Protein AF-A0A2N2JET8-F1 (afdb_monomer_lite)

pLDDT: mean 75.48, std 15.86, range [40.5, 93.62]

Foldseek 3Di:
DDDDPDPPDDDDDDPPPPPPPVQLDFFHAADDDPVQQVVQVVVDPDCFGKGWDAQRPSENQRIWIDTRNRGITHKHWDDAQVVEDPQWGFDDDPNTTITGRPCRVCVPPPD

Radius of gyration: 23.81 Å; chains: 1; bounding box: 77×34×61 Å

Secondary structure (DSSP, 8-state):
-------------------------TT-B----HHHHHHHHHH--SSS--EEEES-TT-TTSEEEE-TTPPPEEE-B-SSGGGSPTTEEEEEETTEEEEEEHHHHS-----

Sequence (111 aa):
MRYLVVAAIAIGALTASVGACDTTELFHECPLSDSIVAACEAESTTTELTCVVADHPLCEEKICAAWRNSDPFCTQACSVNGDCPEGSTCETYLDLAFCVPAEIVSPTIAQ

Structure (mmCIF, N/CA/C/O backbone):
data_AF-A0A2N2JET8-F1
#
_entry.id   AF-A0A2N2JET8-F1
#
loop_
_atom_site.group_PDB
_atom_site.id
_atom_site.type_symbol
_atom_site.label_atom_id
_atom_site.label_alt_id
_atom_site.label_comp_id
_atom_site.label_asym_id
_atom_site.label_entity_id
_atom_site.label_seq_id
_atom_site.pdbx_PDB_ins_code
_atom_site.Cartn_x
_atom_site.Cartn_y
_atom_site.Cartn_z
_atom_site.occupancy
_atom_site.B_iso_or_equiv
_atom_site.auth_seq_id
_atom_site.auth_comp_id
_atom_site.auth_asym_id
_atom_site.auth_atom_id
_atom_site.pdbx_PDB_model_num
ATOM 1 N N . MET A 1 1 ? 59.672 2.089 -48.961 1.00 41.91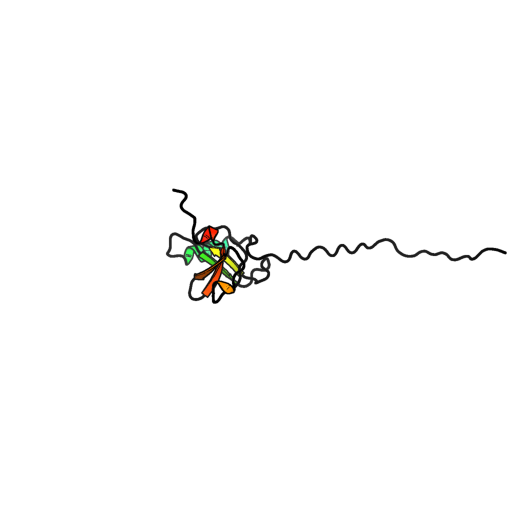 1 MET A N 1
ATOM 2 C CA . MET A 1 1 ? 58.581 3.051 -49.234 1.00 41.91 1 MET A CA 1
ATOM 3 C C . MET A 1 1 ? 57.371 2.226 -49.662 1.00 41.91 1 MET A C 1
ATOM 5 O O . MET A 1 1 ? 57.499 1.517 -50.643 1.00 41.91 1 MET A O 1
ATOM 9 N N . ARG A 1 2 ? 56.325 2.152 -48.814 1.00 43.72 2 ARG A N 1
ATOM 10 C CA . ARG A 1 2 ? 54.965 2.678 -49.107 1.00 43.72 2 ARG A CA 1
ATOM 11 C C . ARG A 1 2 ? 54.166 1.749 -50.061 1.00 43.72 2 ARG A C 1
ATOM 13 O O . ARG A 1 2 ? 54.589 1.596 -51.188 1.00 43.72 2 ARG A O 1
ATOM 20 N N . TYR A 1 3 ? 53.048 1.092 -49.733 1.00 46.12 3 TYR A N 1
ATOM 21 C CA . TYR A 1 3 ? 52.027 1.267 -48.694 1.00 46.12 3 TYR A CA 1
ATOM 22 C C . TYR A 1 3 ? 51.316 -0.070 -48.391 1.00 46.12 3 TYR A C 1
ATOM 24 O O . TYR A 1 3 ? 51.117 -0.894 -49.279 1.00 46.12 3 TYR A O 1
ATOM 32 N N . LEU A 1 4 ? 50.933 -0.247 -47.125 1.00 46.81 4 LEU A N 1
ATOM 33 C CA . LEU A 1 4 ? 50.132 -1.349 -46.590 1.00 46.81 4 LEU A CA 1
ATOM 34 C C . LEU A 1 4 ? 48.700 -1.313 -47.147 1.00 46.81 4 LEU A C 1
ATOM 36 O O . LEU A 1 4 ? 48.012 -0.304 -47.007 1.00 46.81 4 LEU A O 1
ATOM 40 N N . VAL A 1 5 ? 48.242 -2.430 -47.714 1.00 53.38 5 VAL A N 1
ATOM 41 C CA . VAL A 1 5 ? 46.819 -2.697 -47.958 1.00 53.38 5 VAL A CA 1
ATOM 42 C C . VAL A 1 5 ? 46.264 -3.328 -46.684 1.00 53.38 5 VAL A C 1
ATOM 44 O O . VAL A 1 5 ? 46.464 -4.513 -46.443 1.00 53.38 5 VAL A O 1
ATOM 47 N N . VAL A 1 6 ? 45.600 -2.537 -45.843 1.00 51.69 6 VAL A N 1
ATOM 48 C CA . VAL A 1 6 ? 44.776 -3.063 -44.747 1.00 51.69 6 VAL A CA 1
ATOM 49 C C . VAL A 1 6 ? 43.388 -2.467 -44.909 1.00 51.69 6 VAL A C 1
ATOM 51 O O . VAL A 1 6 ? 43.128 -1.324 -44.541 1.00 51.69 6 VAL A O 1
ATOM 54 N N . ALA A 1 7 ? 42.510 -3.249 -45.532 1.00 55.19 7 ALA A N 1
ATOM 55 C CA . ALA A 1 7 ? 41.082 -2.996 -45.561 1.00 55.19 7 ALA A CA 1
ATOM 56 C C . ALA A 1 7 ? 40.532 -3.205 -44.143 1.00 55.19 7 ALA A C 1
ATOM 58 O O . ALA A 1 7 ? 40.240 -4.326 -43.736 1.00 55.19 7 ALA A O 1
ATOM 59 N N . ALA A 1 8 ? 40.435 -2.125 -43.371 1.00 54.78 8 ALA A N 1
ATOM 60 C CA . ALA A 1 8 ? 39.759 -2.122 -42.082 1.00 54.78 8 ALA A CA 1
ATOM 61 C C . ALA A 1 8 ? 38.267 -1.836 -42.303 1.00 54.78 8 ALA A C 1
ATOM 63 O O . ALA A 1 8 ? 37.812 -0.699 -42.217 1.00 54.78 8 ALA A O 1
ATOM 64 N N . ILE A 1 9 ? 37.509 -2.883 -42.625 1.00 58.12 9 ILE A N 1
ATOM 65 C CA . ILE A 1 9 ? 36.060 -2.901 -42.420 1.00 58.12 9 ILE A CA 1
ATOM 66 C C . ILE A 1 9 ? 35.861 -3.444 -41.008 1.00 58.12 9 ILE A C 1
ATOM 68 O O . ILE A 1 9 ? 36.045 -4.639 -40.794 1.00 58.12 9 ILE A O 1
ATOM 72 N N . ALA A 1 10 ? 35.512 -2.595 -40.041 1.00 52.66 10 ALA A N 1
ATOM 73 C CA . ALA A 1 10 ? 35.025 -3.088 -38.758 1.00 52.66 10 ALA A CA 1
ATOM 74 C C . ALA A 1 10 ? 34.060 -2.109 -38.075 1.00 52.66 10 ALA A C 1
ATOM 76 O O . ALA A 1 10 ? 34.465 -1.190 -37.375 1.00 52.66 10 ALA A O 1
ATOM 77 N N . ILE A 1 11 ? 32.779 -2.419 -38.292 1.00 62.62 11 ILE A N 1
ATOM 78 C CA . ILE A 1 11 ? 31.709 -2.495 -37.290 1.00 62.62 11 ILE A CA 1
ATOM 79 C C . ILE A 1 11 ? 31.221 -1.151 -36.743 1.00 62.62 11 ILE A C 1
ATOM 81 O O . ILE A 1 11 ? 31.815 -0.516 -35.877 1.00 62.62 11 ILE A O 1
ATOM 85 N N . GLY A 1 12 ? 30.066 -0.763 -37.285 1.00 50.03 12 GLY A N 1
ATOM 86 C CA . GLY A 1 12 ? 29.271 0.359 -36.832 1.00 50.03 12 GLY A CA 1
ATOM 87 C C . GLY A 1 12 ? 28.800 0.222 -35.388 1.00 50.03 12 GLY A C 1
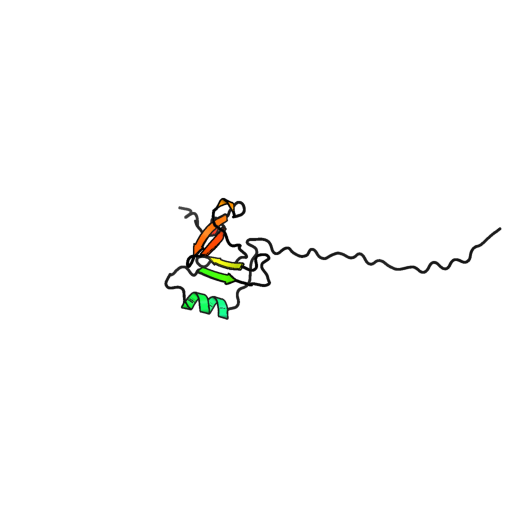ATOM 88 O O . GLY A 1 12 ? 28.758 -0.856 -34.797 1.00 50.03 12 GLY A O 1
ATOM 89 N N . ALA A 1 13 ? 28.448 1.386 -34.857 1.00 58.22 13 ALA A N 1
ATOM 90 C CA . ALA A 1 13 ? 27.897 1.608 -33.540 1.00 58.22 13 ALA A CA 1
ATOM 91 C C . ALA A 1 13 ? 26.772 0.621 -33.192 1.00 58.22 13 ALA A C 1
ATOM 93 O O . ALA A 1 13 ? 25.719 0.615 -33.824 1.00 58.22 13 ALA A O 1
ATOM 94 N N . LEU A 1 14 ? 26.967 -0.130 -32.112 1.00 51.31 14 LEU A N 1
ATOM 95 C CA . LEU A 1 14 ? 25.874 -0.459 -31.209 1.00 51.31 14 LEU A CA 1
ATOM 96 C C . LEU A 1 14 ? 26.172 0.230 -29.883 1.00 51.31 14 LEU A C 1
ATOM 98 O O . LEU A 1 14 ? 26.800 -0.327 -28.986 1.00 51.31 14 LEU A O 1
ATOM 102 N N . THR A 1 15 ? 25.725 1.479 -29.778 1.00 59.06 15 THR A N 1
ATOM 103 C CA . THR A 1 15 ? 25.343 2.055 -28.493 1.00 59.06 15 THR A CA 1
ATOM 104 C C . THR A 1 15 ? 24.226 1.178 -27.947 1.00 59.06 15 THR A C 1
ATOM 106 O O . THR A 1 15 ? 23.058 1.369 -28.279 1.00 59.06 15 THR A O 1
ATOM 109 N N . ALA A 1 16 ? 24.587 0.171 -27.157 1.00 55.00 16 ALA A N 1
ATOM 110 C CA . ALA A 1 16 ? 23.653 -0.462 -26.250 1.00 55.00 16 ALA A CA 1
ATOM 111 C C . ALA A 1 16 ? 23.288 0.596 -25.203 1.00 55.00 16 ALA A C 1
ATOM 113 O O . ALA A 1 16 ? 23.886 0.677 -24.134 1.00 55.00 16 ALA A O 1
ATOM 114 N N . SER A 1 17 ? 22.331 1.460 -25.544 1.00 53.84 17 SER A N 1
ATOM 115 C CA . SER A 1 17 ? 21.422 2.012 -24.557 1.00 53.84 17 SER A CA 1
ATOM 116 C C . SER A 1 17 ? 20.750 0.800 -23.933 1.00 53.84 17 SER A C 1
ATOM 118 O O . SER A 1 17 ? 19.760 0.288 -24.455 1.00 53.84 17 SER A O 1
ATOM 120 N N . VAL A 1 18 ? 21.365 0.276 -22.872 1.00 55.19 18 VAL A N 1
ATOM 121 C CA . VAL A 1 18 ? 20.624 -0.432 -21.843 1.00 55.19 18 VAL A CA 1
ATOM 122 C C . VAL A 1 18 ? 19.505 0.531 -21.488 1.00 55.19 18 VAL A C 1
ATOM 124 O O . VAL A 1 18 ? 19.743 1.587 -20.903 1.00 55.19 18 VAL A O 1
ATOM 127 N N . GLY A 1 19 ? 18.311 0.254 -22.019 1.00 44.00 19 GLY A N 1
ATOM 128 C CA . GLY A 1 19 ? 17.108 0.875 -21.508 1.00 44.00 19 GLY A CA 1
ATOM 129 C C . GLY A 1 19 ? 17.206 0.712 -20.006 1.00 44.00 19 GLY A C 1
ATOM 130 O O . GLY A 1 19 ? 17.530 -0.383 -19.538 1.00 44.00 19 GLY A O 1
ATOM 131 N N . ALA A 1 20 ? 17.065 1.820 -19.285 1.00 45.25 20 ALA A N 1
ATOM 132 C CA . ALA A 1 20 ? 16.789 1.751 -17.871 1.00 45.25 20 ALA A CA 1
ATOM 133 C C . ALA A 1 20 ? 15.728 0.657 -17.719 1.00 45.25 20 ALA A C 1
ATOM 135 O O . ALA A 1 20 ? 14.649 0.759 -18.304 1.00 45.25 20 ALA A O 1
ATOM 136 N N . CYS A 1 21 ? 16.077 -0.451 -17.063 1.00 51.66 21 CYS A N 1
ATOM 137 C CA . CYS A 1 21 ? 15.038 -1.205 -16.399 1.00 51.66 21 CYS A CA 1
ATOM 138 C C . CYS A 1 21 ? 14.467 -0.176 -15.437 1.00 51.66 21 CYS A C 1
ATOM 140 O O . CYS A 1 21 ? 15.148 0.167 -14.473 1.00 51.66 21 CYS A O 1
ATOM 142 N N . ASP A 1 22 ? 13.327 0.407 -15.803 1.00 50.72 22 ASP A N 1
ATOM 143 C CA . ASP A 1 22 ? 12.445 1.112 -14.891 1.00 50.72 22 ASP A CA 1
ATOM 144 C C . ASP A 1 22 ? 12.232 0.126 -13.743 1.00 50.72 22 ASP A C 1
ATOM 146 O O . ASP A 1 22 ? 11.511 -0.864 -13.862 1.00 50.72 22 ASP A O 1
ATOM 150 N N . THR A 1 23 ? 13.032 0.286 -12.696 1.00 51.03 23 THR A N 1
ATOM 151 C CA . THR A 1 23 ? 12.818 -0.346 -11.407 1.00 51.03 23 THR A CA 1
ATOM 152 C C . THR A 1 23 ? 11.498 0.229 -10.965 1.00 51.03 23 THR A C 1
ATOM 154 O O . THR A 1 23 ? 11.471 1.403 -10.605 1.00 51.03 23 THR A O 1
ATOM 157 N N . THR A 1 24 ? 10.394 -0.498 -11.150 1.00 57.00 24 THR A N 1
ATOM 158 C CA . THR A 1 24 ? 9.091 0.066 -10.829 1.00 57.00 24 THR A CA 1
ATOM 159 C C . THR A 1 24 ? 9.073 0.403 -9.348 1.00 57.00 24 THR A C 1
ATOM 161 O O . THR A 1 24 ? 9.041 -0.486 -8.496 1.00 57.00 24 THR A O 1
ATOM 164 N N . GLU A 1 25 ? 9.177 1.697 -9.068 1.00 69.06 25 GLU A N 1
ATOM 165 C CA . GLU A 1 25 ? 9.466 2.206 -7.740 1.00 69.06 25 GLU A CA 1
ATOM 166 C C . GLU A 1 25 ? 8.264 1.976 -6.816 1.00 69.06 25 GLU A C 1
ATOM 168 O O . GLU A 1 25 ? 7.109 1.881 -7.250 1.00 69.06 25 GLU A O 1
ATOM 173 N N . LEU A 1 26 ? 8.524 1.878 -5.511 1.00 77.31 26 LEU A N 1
ATOM 174 C CA . LEU A 1 26 ? 7.449 1.906 -4.524 1.00 77.31 26 LEU A CA 1
ATOM 175 C C . LEU A 1 26 ? 6.588 3.158 -4.734 1.00 77.31 26 LEU A C 1
ATOM 177 O O . LEU A 1 26 ? 7.088 4.233 -5.057 1.00 77.31 26 LEU A O 1
ATOM 181 N N . PHE A 1 27 ? 5.284 2.994 -4.540 1.00 79.94 27 PHE A N 1
ATOM 182 C CA . PHE A 1 27 ? 4.237 3.991 -4.768 1.00 79.94 27 PHE A CA 1
ATOM 183 C C . PHE A 1 27 ? 4.031 4.415 -6.223 1.00 79.94 27 PHE A C 1
ATOM 185 O O . PHE A 1 27 ? 3.246 5.326 -6.481 1.00 79.94 27 PHE A O 1
ATOM 192 N N . HIS A 1 28 ? 4.671 3.744 -7.183 1.00 85.06 28 HIS A N 1
ATOM 193 C CA . HIS A 1 28 ? 4.319 3.917 -8.585 1.00 85.06 28 HIS A CA 1
ATOM 194 C C . HIS A 1 28 ? 2.905 3.396 -8.861 1.00 85.06 28 HIS A C 1
ATOM 196 O O . HIS A 1 28 ? 2.452 2.448 -8.218 1.00 85.06 28 HIS A O 1
ATOM 202 N N . GLU A 1 29 ? 2.209 4.000 -9.822 1.00 86.12 29 GLU A N 1
ATOM 203 C CA . GLU A 1 29 ? 0.871 3.558 -10.210 1.00 86.12 29 GLU A CA 1
ATOM 204 C C . GLU A 1 29 ? 0.892 2.110 -10.720 1.00 86.12 29 GLU A C 1
ATOM 206 O O . GLU A 1 29 ? 1.776 1.696 -11.475 1.00 86.12 29 GLU A O 1
ATOM 211 N N . CYS A 1 30 ? -0.097 1.319 -10.312 1.00 86.19 30 CYS A N 1
ATOM 212 C CA . CYS A 1 30 ? -0.270 -0.037 -10.814 1.00 86.19 30 CYS A CA 1
ATOM 213 C C . CYS A 1 30 ? -1.715 -0.242 -11.280 1.00 86.19 30 CYS A C 1
ATOM 215 O O . CYS A 1 30 ? -2.624 -0.354 -10.466 1.00 86.19 30 CYS A O 1
ATOM 217 N N . PRO A 1 31 ? -1.980 -0.303 -12.595 1.00 86.69 31 PRO A N 1
ATOM 218 C CA . PRO A 1 31 ? -3.340 -0.479 -13.082 1.00 86.69 31 PRO A CA 1
ATOM 219 C C . PRO A 1 31 ? -3.893 -1.852 -12.680 1.00 86.69 31 PRO A C 1
ATOM 221 O O . PRO A 1 31 ? -3.436 -2.887 -13.165 1.00 86.69 31 PRO A O 1
ATOM 224 N N . LEU A 1 32 ? -4.918 -1.854 -11.827 1.00 83.00 32 LEU A N 1
ATOM 225 C CA . LEU A 1 32 ? -5.699 -3.046 -11.511 1.00 83.00 32 LEU A CA 1
ATOM 226 C C . LEU A 1 32 ? -6.770 -3.274 -12.579 1.00 83.00 32 LEU A C 1
ATOM 228 O O . LEU A 1 32 ? -7.449 -2.345 -13.007 1.00 83.00 32 LEU A O 1
ATOM 232 N N . SER A 1 33 ? -6.949 -4.526 -13.004 1.00 82.94 33 SER A N 1
ATOM 233 C CA . SER A 1 33 ? -8.039 -4.876 -13.925 1.00 82.94 33 SER A CA 1
ATOM 234 C C . SER A 1 33 ? -9.409 -4.721 -13.256 1.00 82.94 33 SER A C 1
ATOM 236 O O . SER A 1 33 ? -9.540 -5.030 -12.070 1.00 82.94 33 SER A O 1
ATOM 238 N N . ASP A 1 34 ? -10.445 -4.375 -14.025 1.00 80.81 34 ASP A N 1
ATOM 239 C CA . ASP A 1 34 ? -11.824 -4.230 -13.523 1.00 80.81 34 ASP A CA 1
ATOM 240 C C . ASP A 1 34 ? -12.314 -5.465 -12.750 1.00 80.81 34 ASP A C 1
ATOM 242 O O . ASP A 1 34 ? -13.013 -5.352 -11.750 1.00 80.81 34 ASP A O 1
ATOM 246 N N . SER A 1 35 ? -11.904 -6.663 -13.177 1.00 81.56 35 SER A N 1
ATOM 247 C CA . SER A 1 35 ? -12.232 -7.928 -12.506 1.00 81.56 35 SER A CA 1
ATOM 248 C C . SER A 1 35 ? -11.705 -8.004 -11.070 1.00 81.56 35 SER A C 1
ATOM 250 O O . SER A 1 35 ? -12.357 -8.583 -10.206 1.00 81.56 35 SER A O 1
ATOM 252 N N . ILE A 1 36 ? -10.521 -7.441 -10.822 1.00 80.88 36 ILE A N 1
ATOM 253 C CA . ILE A 1 36 ? -9.909 -7.391 -9.490 1.00 80.88 36 ILE A CA 1
ATOM 254 C C . ILE A 1 36 ? -10.612 -6.338 -8.642 1.00 80.88 36 ILE A C 1
ATOM 256 O O . ILE A 1 36 ? -10.949 -6.616 -7.495 1.00 80.88 36 ILE A O 1
ATOM 260 N N . VAL A 1 37 ? -10.867 -5.158 -9.213 1.00 80.12 37 VAL A N 1
ATOM 261 C CA . VAL A 1 37 ? -11.578 -4.076 -8.520 1.00 80.12 37 VAL A CA 1
ATOM 262 C C . VAL A 1 37 ? -12.957 -4.562 -8.071 1.00 80.12 37 VAL A C 1
ATOM 264 O O . VAL A 1 37 ? -13.271 -4.491 -6.887 1.00 80.12 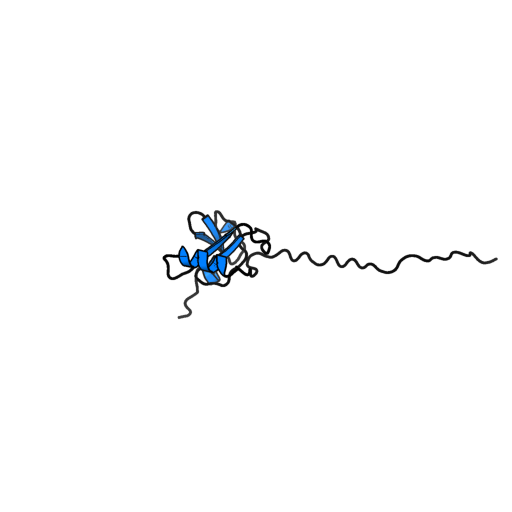37 VAL A O 1
ATOM 267 N N . ALA A 1 38 ? -13.716 -5.189 -8.972 1.00 80.69 38 ALA A N 1
ATOM 268 C CA . ALA A 1 38 ? -15.024 -5.759 -8.661 1.00 80.69 38 ALA A CA 1
ATOM 269 C C . ALA A 1 38 ? -14.961 -6.847 -7.572 1.00 80.69 38 ALA A C 1
ATOM 271 O O . ALA A 1 38 ? -15.880 -6.966 -6.761 1.00 80.69 38 ALA A O 1
ATOM 272 N N . ALA A 1 39 ? -13.886 -7.643 -7.530 1.00 80.81 39 ALA A N 1
ATOM 273 C CA . ALA A 1 39 ? -13.684 -8.633 -6.475 1.00 80.81 39 ALA A CA 1
ATOM 274 C C . ALA A 1 39 ? -13.421 -7.971 -5.113 1.00 80.81 39 ALA A C 1
ATOM 276 O O . ALA A 1 39 ? -14.001 -8.391 -4.115 1.00 80.81 39 ALA A O 1
ATOM 277 N N . CYS A 1 40 ? -12.618 -6.905 -5.064 1.00 78.19 40 CYS A N 1
ATOM 278 C CA . CYS A 1 40 ? -12.431 -6.146 -3.828 1.00 78.19 40 CYS A CA 1
ATOM 279 C C . CYS A 1 40 ? -13.714 -5.458 -3.361 1.00 78.19 40 CYS A C 1
ATOM 281 O O . CYS A 1 40 ? -13.966 -5.383 -2.159 1.00 78.19 40 CYS A O 1
ATOM 283 N N . GLU A 1 41 ? -14.504 -4.922 -4.297 1.00 77.81 41 GLU A N 1
ATOM 284 C CA . GLU A 1 41 ? -15.769 -4.248 -3.996 1.00 77.81 41 GLU A CA 1
ATOM 285 C C . GLU A 1 41 ? -16.795 -5.228 -3.429 1.00 77.81 41 GLU A C 1
ATOM 287 O O . GLU A 1 41 ? -17.551 -4.876 -2.528 1.00 77.81 41 GLU A O 1
ATOM 292 N N . ALA A 1 42 ? -16.794 -6.473 -3.911 1.00 76.75 42 ALA A N 1
ATOM 293 C CA . ALA A 1 42 ? -17.652 -7.527 -3.383 1.00 76.75 42 ALA A CA 1
ATOM 294 C C . ALA A 1 42 ? -17.277 -7.944 -1.947 1.00 76.75 42 ALA A C 1
ATOM 296 O O . ALA A 1 42 ? -18.158 -8.309 -1.169 1.00 76.75 42 ALA A O 1
ATOM 297 N N . GLU A 1 43 ? -15.989 -7.887 -1.600 1.00 69.12 43 GLU A N 1
ATOM 298 C CA . GLU A 1 43 ? -15.461 -8.297 -0.289 1.00 69.12 43 GLU A CA 1
ATOM 299 C C . GLU A 1 43 ? -15.440 -7.140 0.731 1.00 69.12 43 GLU A C 1
ATOM 301 O O . GLU A 1 43 ? -15.421 -7.364 1.946 1.00 69.12 43 GLU A O 1
ATOM 306 N N . SER A 1 44 ? -15.470 -5.887 0.268 1.00 66.12 44 SER A N 1
ATOM 307 C CA . SER A 1 44 ? -15.430 -4.711 1.139 1.00 66.12 44 SER A CA 1
ATOM 308 C C . SER A 1 44 ? -16.807 -4.402 1.720 1.00 66.12 44 SER A C 1
ATOM 310 O O . SER A 1 44 ? -17.724 -3.948 1.044 1.00 66.12 44 SER A O 1
ATOM 312 N N . THR A 1 45 ? -16.947 -4.610 3.028 1.00 64.12 45 THR A N 1
ATOM 313 C CA . THR A 1 45 ? -18.153 -4.233 3.793 1.00 64.12 45 THR A CA 1
ATOM 314 C C . THR A 1 45 ? -18.140 -2.769 4.248 1.00 64.12 45 THR A C 1
ATOM 316 O O . THR A 1 45 ? -19.103 -2.290 4.851 1.00 64.12 45 THR A O 1
ATOM 319 N N . THR A 1 46 ? -17.052 -2.053 3.965 1.00 62.69 46 THR A N 1
ATOM 320 C CA . THR A 1 46 ? -16.809 -0.659 4.334 1.00 62.69 46 THR A CA 1
ATOM 321 C C . THR A 1 46 ? -16.991 0.273 3.141 1.00 62.69 46 THR A C 1
ATOM 323 O O . THR A 1 46 ? -16.751 -0.102 2.000 1.00 62.69 46 THR A O 1
ATOM 326 N N . THR A 1 47 ? -17.367 1.527 3.404 1.00 62.12 47 THR A N 1
ATOM 327 C CA . THR A 1 47 ? -17.458 2.591 2.382 1.00 62.12 47 THR A CA 1
ATOM 328 C C . THR A 1 47 ? -16.090 2.973 1.794 1.00 62.12 47 THR A C 1
ATOM 330 O O . THR A 1 47 ? -16.006 3.669 0.785 1.00 62.12 47 THR A O 1
ATOM 333 N N . GLU A 1 48 ? -15.011 2.548 2.449 1.00 68.56 48 GLU A N 1
ATOM 334 C CA . GLU A 1 48 ? -13.636 2.720 2.001 1.00 68.56 48 GLU A CA 1
ATOM 335 C C . GLU A 1 48 ? -13.138 1.392 1.424 1.00 68.56 48 GLU A C 1
ATOM 337 O O . GLU A 1 48 ? -12.980 0.419 2.167 1.00 68.56 48 GLU A O 1
ATOM 342 N N . LEU A 1 49 ? -12.935 1.348 0.105 1.00 73.94 49 LEU A N 1
ATOM 343 C CA . LEU A 1 49 ? -12.428 0.179 -0.608 1.00 73.94 49 LEU A CA 1
ATOM 344 C C . LEU A 1 49 ? -10.913 0.075 -0.411 1.00 73.94 49 LEU A C 1
ATOM 346 O O . LEU A 1 49 ? -10.182 0.988 -0.801 1.00 73.94 49 LEU A O 1
ATOM 350 N N . THR A 1 50 ? -10.447 -1.040 0.153 1.00 83.94 50 THR A N 1
ATOM 351 C CA . THR A 1 50 ? -9.021 -1.391 0.163 1.00 83.94 50 THR A CA 1
ATOM 352 C C . THR A 1 50 ? -8.821 -2.674 -0.635 1.00 83.94 50 THR A C 1
ATOM 354 O O . THR A 1 50 ? -9.326 -3.729 -0.266 1.00 83.94 50 THR A O 1
ATOM 357 N N . CYS A 1 51 ? -8.092 -2.575 -1.742 1.00 87.12 51 CYS A N 1
ATOM 358 C CA . CYS A 1 51 ? -7.662 -3.698 -2.564 1.00 87.12 51 CYS A CA 1
ATOM 359 C C . CYS A 1 51 ? -6.202 -4.003 -2.293 1.00 87.12 51 CYS A C 1
ATOM 361 O O . CYS A 1 51 ? -5.382 -3.091 -2.322 1.00 87.12 51 CYS A O 1
ATOM 363 N N . VAL A 1 52 ? -5.852 -5.281 -2.169 1.00 87.56 52 VAL A N 1
ATOM 364 C CA . VAL A 1 52 ? -4.452 -5.709 -2.201 1.00 87.56 52 VAL A CA 1
ATOM 365 C C . VAL A 1 52 ? -4.311 -6.913 -3.120 1.00 87.56 52 VAL A C 1
ATOM 367 O O . VAL A 1 52 ? -5.004 -7.917 -2.967 1.00 87.56 52 VAL A O 1
ATOM 370 N N . VAL A 1 53 ? -3.397 -6.808 -4.080 1.00 87.38 53 VAL A N 1
ATOM 371 C CA . VAL A 1 53 ? -3.103 -7.834 -5.079 1.00 87.38 53 VAL A CA 1
ATOM 372 C C . VAL A 1 53 ? -1.646 -8.226 -4.963 1.00 87.38 53 VAL A C 1
ATOM 374 O O . VAL A 1 53 ? -0.750 -7.435 -5.258 1.00 87.38 53 VAL A O 1
ATOM 377 N N . ALA A 1 54 ? -1.425 -9.468 -4.548 1.00 82.56 54 ALA A N 1
ATOM 378 C CA . ALA A 1 54 ? -0.115 -10.092 -4.603 1.00 82.56 54 ALA A CA 1
ATOM 379 C C . ALA A 1 54 ? 0.177 -10.619 -6.021 1.00 82.56 54 ALA A C 1
ATOM 381 O O . ALA A 1 54 ? -0.723 -11.085 -6.717 1.00 82.56 54 ALA A O 1
ATOM 382 N N . ASP A 1 55 ? 1.449 -10.593 -6.410 1.00 82.38 55 ASP A N 1
ATOM 383 C CA . ASP A 1 55 ? 1.982 -11.010 -7.714 1.00 82.38 55 ASP A CA 1
ATOM 384 C C . ASP A 1 55 ? 1.614 -10.098 -8.911 1.00 82.38 55 ASP A C 1
ATOM 386 O O . ASP A 1 55 ? 1.297 -10.565 -10.003 1.00 82.38 55 ASP A O 1
ATOM 390 N N . HIS A 1 56 ? 1.670 -8.772 -8.734 1.00 82.44 56 HIS A N 1
ATOM 391 C CA . HIS A 1 56 ? 1.456 -7.821 -9.829 1.00 82.44 56 HIS A CA 1
ATOM 392 C C . HIS A 1 56 ? 2.740 -7.599 -10.657 1.00 82.44 56 HIS A C 1
ATOM 394 O O . HIS A 1 56 ? 3.736 -7.128 -10.107 1.00 82.44 56 HIS A O 1
ATOM 400 N N . PRO A 1 57 ? 2.748 -7.861 -11.982 1.00 82.00 57 PRO A N 1
ATOM 401 C CA . PRO A 1 57 ? 3.966 -7.830 -12.803 1.00 82.00 57 PRO A CA 1
ATOM 402 C C . PRO A 1 57 ? 4.541 -6.426 -13.005 1.00 82.00 57 PRO A C 1
ATOM 404 O O . PRO A 1 57 ? 5.676 -6.296 -13.452 1.00 82.00 57 PRO A O 1
ATOM 407 N N . LEU A 1 58 ? 3.752 -5.388 -12.709 1.00 82.50 58 LEU A N 1
ATOM 408 C CA . LEU A 1 58 ? 4.210 -4.006 -12.774 1.00 82.50 58 LEU A CA 1
ATOM 409 C C . LEU A 1 58 ? 4.858 -3.533 -11.475 1.00 82.50 58 LEU A C 1
ATOM 411 O O . LEU A 1 58 ? 5.436 -2.469 -11.510 1.00 82.50 58 LEU A O 1
ATOM 415 N N . CYS A 1 59 ? 4.809 -4.279 -10.369 1.00 83.19 59 CYS A N 1
ATOM 416 C CA . CYS A 1 59 ? 5.427 -3.859 -9.107 1.00 83.19 59 CYS A CA 1
ATOM 417 C C . CYS A 1 59 ? 6.692 -4.670 -8.821 1.00 83.19 59 CYS A C 1
ATOM 419 O O . CYS A 1 59 ? 6.675 -5.891 -8.972 1.00 83.19 59 CYS A O 1
ATOM 421 N N . GLU A 1 60 ? 7.763 -4.019 -8.357 1.00 80.25 60 GLU A N 1
ATOM 422 C CA . GLU A 1 60 ? 9.025 -4.694 -8.004 1.00 80.25 60 GLU A CA 1
ATOM 423 C C . GLU A 1 60 ? 8.817 -5.724 -6.886 1.00 80.25 60 GLU A C 1
ATOM 425 O O . GLU A 1 60 ? 9.096 -6.911 -7.054 1.00 80.25 60 GLU A O 1
ATOM 430 N N . GLU A 1 61 ? 8.174 -5.290 -5.803 1.00 79.06 61 GLU A N 1
ATOM 431 C CA . GLU A 1 61 ? 7.763 -6.137 -4.674 1.00 79.06 61 GLU A CA 1
ATOM 432 C C . GLU A 1 61 ? 6.516 -6.973 -4.989 1.00 79.06 61 GLU A C 1
ATOM 434 O O . GLU A 1 61 ? 5.999 -7.712 -4.151 1.00 79.06 61 GLU A O 1
ATOM 439 N N . LYS A 1 62 ? 6.025 -6.867 -6.229 1.00 83.31 62 LYS A N 1
ATOM 440 C CA . LYS A 1 62 ? 4.864 -7.572 -6.763 1.00 83.31 62 LYS A CA 1
ATOM 441 C C . LYS A 1 62 ? 3.574 -7.370 -5.972 1.00 83.31 62 LYS A C 1
ATOM 443 O O . LYS A 1 62 ? 2.648 -8.162 -6.124 1.00 83.31 62 LYS A O 1
ATOM 448 N N . ILE A 1 63 ? 3.473 -6.338 -5.145 1.00 88.69 63 ILE A N 1
ATOM 449 C CA . ILE A 1 63 ? 2.245 -6.025 -4.418 1.00 88.69 63 ILE A CA 1
ATOM 450 C C . ILE A 1 63 ? 1.695 -4.719 -4.975 1.00 88.69 63 ILE A C 1
ATOM 452 O O . ILE A 1 63 ? 2.370 -3.695 -4.955 1.00 88.69 63 ILE A O 1
ATOM 456 N N . CYS A 1 64 ? 0.468 -4.770 -5.477 1.00 90.19 64 CYS A N 1
ATOM 457 C CA . CYS A 1 64 ? -0.292 -3.606 -5.910 1.00 90.19 64 CYS A CA 1
ATOM 458 C C . CYS A 1 64 ? -1.469 -3.421 -4.955 1.00 90.19 64 CYS A C 1
ATOM 460 O O . CYS A 1 64 ? -2.244 -4.358 -4.753 1.00 90.19 64 CYS A O 1
ATOM 462 N N . ALA A 1 65 ? -1.601 -2.244 -4.353 1.00 89.56 65 ALA A N 1
ATOM 463 C CA . ALA A 1 65 ? -2.657 -1.959 -3.396 1.00 89.56 65 ALA A CA 1
ATOM 464 C C . ALA A 1 65 ? -3.383 -0.658 -3.738 1.00 89.56 65 ALA A C 1
ATOM 466 O O . ALA A 1 65 ? -2.754 0.332 -4.083 1.00 89.56 65 ALA A O 1
ATOM 467 N N . ALA A 1 66 ? -4.705 -0.649 -3.606 1.00 89.44 66 ALA A N 1
ATOM 468 C CA . ALA A 1 66 ? -5.511 0.569 -3.582 1.00 89.44 66 ALA A CA 1
ATOM 469 C C . ALA A 1 66 ? -6.045 0.728 -2.162 1.00 89.44 66 ALA A C 1
ATOM 471 O O . ALA A 1 66 ? -6.612 -0.222 -1.627 1.00 89.44 66 ALA A O 1
ATOM 472 N N . TRP A 1 67 ? -5.859 1.884 -1.533 1.00 88.00 67 TRP A N 1
ATOM 473 C CA . TRP A 1 67 ? -6.191 2.074 -0.122 1.00 88.00 67 TRP A CA 1
ATOM 474 C C . TRP A 1 67 ? -7.257 3.152 0.035 1.00 88.00 67 TRP A C 1
ATOM 476 O O . TRP A 1 67 ? -7.060 4.282 -0.395 1.00 88.00 67 TRP A O 1
ATOM 486 N N . ARG A 1 68 ? -8.389 2.825 0.668 1.00 84.81 68 ARG A N 1
ATOM 487 C CA . ARG A 1 68 ? -9.504 3.762 0.921 1.00 84.81 68 ARG A CA 1
ATOM 488 C C . ARG A 1 68 ? -9.934 4.583 -0.306 1.00 84.81 68 ARG A C 1
ATOM 490 O O . ARG A 1 68 ? -10.067 5.803 -0.231 1.00 84.81 68 ARG A O 1
ATOM 497 N N . ASN A 1 69 ? -10.200 3.913 -1.426 1.00 80.31 69 ASN A N 1
ATOM 498 C CA . ASN A 1 69 ? -10.549 4.549 -2.707 1.00 80.31 69 ASN A CA 1
ATOM 499 C C . ASN A 1 69 ? -9.430 5.416 -3.324 1.00 80.31 69 ASN A C 1
ATOM 501 O O . ASN A 1 69 ? -9.721 6.248 -4.185 1.00 80.31 69 ASN A O 1
ATOM 505 N N . SER A 1 70 ? -8.172 5.258 -2.899 1.00 85.50 70 SER A N 1
ATOM 506 C CA . SER A 1 70 ? -7.039 5.819 -3.634 1.00 85.50 70 SER A CA 1
ATOM 507 C C . SER A 1 70 ? -6.872 5.126 -4.982 1.00 85.50 70 SER A C 1
ATOM 509 O O . SER A 1 70 ? -7.322 3.992 -5.177 1.00 85.50 70 SER A O 1
ATOM 511 N N . ASP A 1 71 ? -6.126 5.767 -5.876 1.00 87.62 71 ASP A N 1
ATOM 512 C CA . ASP A 1 71 ? -5.573 5.073 -7.032 1.00 87.62 71 ASP A CA 1
ATOM 513 C C . ASP A 1 71 ? -4.679 3.907 -6.565 1.00 87.62 71 ASP A C 1
ATOM 515 O O . ASP A 1 71 ? -4.079 3.995 -5.483 1.00 87.62 71 ASP A O 1
ATOM 519 N N . PRO A 1 72 ? -4.599 2.796 -7.318 1.00 88.75 72 PRO A N 1
ATOM 520 C CA . PRO A 1 72 ? -3.761 1.680 -6.930 1.00 88.75 72 PRO A CA 1
ATOM 521 C C . PRO A 1 72 ? -2.281 1.989 -7.171 1.00 88.75 72 PRO A C 1
ATOM 523 O O . PRO A 1 72 ? -1.888 2.493 -8.227 1.00 88.75 72 PRO A O 1
ATOM 526 N N . PHE A 1 73 ? -1.457 1.641 -6.192 1.00 90.25 73 PHE A N 1
ATOM 527 C CA . PHE A 1 73 ? -0.027 1.901 -6.172 1.00 90.25 73 PHE A CA 1
ATOM 528 C C . PHE A 1 73 ? 0.767 0.659 -5.750 1.00 90.25 73 PHE A C 1
ATOM 530 O O . PHE A 1 73 ? 0.292 -0.201 -5.000 1.00 90.25 73 PHE A O 1
ATOM 537 N N . CYS A 1 74 ? 2.000 0.553 -6.235 1.00 90.38 74 CYS A N 1
ATOM 538 C CA . CYS A 1 74 ? 2.918 -0.495 -5.829 1.00 90.38 74 CYS A CA 1
ATOM 539 C C . CYS A 1 74 ? 3.334 -0.290 -4.374 1.00 90.38 74 CYS A C 1
ATOM 541 O O . CYS A 1 74 ? 3.720 0.801 -3.963 1.00 90.38 74 CYS A O 1
ATOM 543 N N . THR A 1 75 ? 3.272 -1.345 -3.580 1.00 91.25 75 THR A N 1
ATOM 544 C CA . THR A 1 75 ? 3.649 -1.320 -2.168 1.00 91.25 75 THR A CA 1
ATOM 545 C C . THR A 1 75 ? 4.477 -2.553 -1.826 1.00 91.25 75 THR A C 1
ATOM 547 O O . THR A 1 75 ? 4.752 -3.393 -2.680 1.00 91.25 75 THR A O 1
ATOM 550 N N . GLN A 1 76 ? 4.881 -2.652 -0.569 1.00 91.06 76 GLN A N 1
ATOM 551 C CA . GLN A 1 76 ? 5.583 -3.784 -0.001 1.00 91.06 76 GLN A CA 1
ATOM 552 C C . GLN A 1 76 ? 4.952 -4.182 1.327 1.00 91.06 76 GLN A C 1
ATOM 554 O O . GLN A 1 76 ? 4.282 -3.376 1.982 1.00 91.06 76 GLN A O 1
ATOM 559 N N . ALA A 1 77 ? 5.196 -5.423 1.734 1.00 92.19 77 ALA A N 1
ATOM 560 C CA . ALA A 1 77 ? 4.830 -5.880 3.062 1.00 92.19 77 ALA A CA 1
ATOM 561 C C . ALA A 1 77 ? 5.725 -5.219 4.121 1.00 92.19 77 ALA A C 1
ATOM 563 O O . ALA A 1 77 ? 6.921 -5.024 3.910 1.00 92.19 77 ALA A O 1
ATOM 564 N N . CYS A 1 78 ? 5.154 -4.914 5.278 1.00 92.50 78 CYS A N 1
ATOM 565 C CA . CYS A 1 78 ? 5.875 -4.345 6.411 1.00 92.50 78 CYS A CA 1
ATOM 566 C C . CYS A 1 78 ? 5.451 -5.029 7.709 1.00 92.50 78 CYS A C 1
ATOM 568 O O . CYS A 1 78 ? 4.369 -5.605 7.800 1.00 92.50 78 CYS A O 1
ATOM 570 N N . SER A 1 79 ? 6.312 -4.994 8.723 1.00 93.62 79 SER A N 1
ATOM 571 C CA . SER A 1 79 ? 5.969 -5.416 10.089 1.00 93.62 79 SER A CA 1
ATOM 572 C C . SER A 1 79 ? 5.891 -4.222 11.034 1.00 93.62 79 SER A C 1
ATOM 574 O O . SER A 1 79 ? 5.120 -4.229 11.995 1.00 93.62 79 SER A O 1
ATOM 576 N N . VAL A 1 80 ? 6.696 -3.193 10.773 1.00 91.69 80 VAL A N 1
ATOM 577 C CA . VAL A 1 80 ? 6.747 -1.945 11.531 1.00 91.69 80 VAL A CA 1
ATOM 578 C C . VAL A 1 80 ? 6.906 -0.751 10.591 1.00 91.69 80 VAL A C 1
ATOM 580 O O . VAL A 1 80 ? 7.392 -0.879 9.473 1.00 91.69 80 VAL A O 1
ATOM 583 N N . ASN A 1 81 ? 6.576 0.451 11.072 1.00 88.62 81 ASN A N 1
ATOM 584 C CA . ASN A 1 81 ? 6.737 1.691 10.297 1.00 88.62 81 ASN A CA 1
ATOM 585 C C . ASN A 1 81 ? 8.174 1.933 9.805 1.00 88.62 81 ASN A C 1
ATOM 587 O O . ASN A 1 81 ? 8.362 2.606 8.802 1.00 88.62 81 ASN A O 1
ATOM 591 N N . GLY A 1 82 ? 9.180 1.392 10.499 1.00 89.75 82 GLY A N 1
ATOM 592 C CA . GLY A 1 82 ? 10.582 1.506 10.090 1.00 89.75 82 GLY A CA 1
ATOM 593 C C . GLY A 1 82 ? 10.960 0.670 8.864 1.00 89.75 82 GLY A C 1
ATOM 594 O O . GLY A 1 82 ? 12.026 0.905 8.304 1.00 89.75 82 GLY A O 1
ATOM 595 N N . ASP A 1 83 ? 10.111 -0.276 8.449 1.00 89.12 83 ASP A N 1
ATOM 596 C CA . ASP A 1 83 ? 10.311 -1.063 7.223 1.00 89.12 83 ASP A CA 1
ATOM 597 C C . ASP A 1 83 ? 9.875 -0.281 5.975 1.00 89.12 83 ASP A C 1
ATOM 599 O O . ASP A 1 83 ? 10.204 -0.652 4.849 1.00 89.12 83 ASP A O 1
ATOM 603 N N . CYS A 1 84 ? 9.116 0.798 6.170 1.00 89.81 84 CYS A N 1
ATOM 604 C CA . CYS A 1 84 ? 8.554 1.597 5.101 1.00 89.81 84 CYS A CA 1
ATOM 605 C C . CYS A 1 84 ? 9.448 2.803 4.770 1.00 89.81 84 CYS A C 1
ATOM 607 O O . CYS A 1 84 ? 10.048 3.397 5.670 1.00 89.81 84 CYS A O 1
ATOM 609 N N . PRO A 1 85 ? 9.550 3.186 3.484 1.00 88.62 85 PRO A N 1
ATOM 610 C CA . PRO A 1 85 ? 10.307 4.366 3.075 1.00 88.62 85 PRO A CA 1
ATOM 611 C C . PRO A 1 85 ? 9.720 5.655 3.674 1.00 88.62 85 PRO A C 1
ATOM 613 O O . PRO A 1 85 ? 8.552 5.710 4.077 1.00 88.62 85 PRO A O 1
ATOM 616 N N . GLU A 1 86 ? 10.530 6.717 3.717 1.00 88.06 86 GLU A N 1
ATOM 617 C CA . GLU A 1 86 ? 10.086 8.019 4.225 1.00 88.06 86 GLU A CA 1
ATOM 618 C C . GLU A 1 86 ? 8.806 8.497 3.520 1.00 88.06 86 GLU A C 1
ATOM 620 O O . GLU A 1 86 ? 8.658 8.365 2.308 1.00 88.06 86 GLU A O 1
ATOM 625 N N . GLY A 1 87 ? 7.871 9.059 4.293 1.00 85.25 87 GLY A N 1
ATOM 626 C CA . GLY A 1 87 ? 6.575 9.513 3.774 1.00 85.25 87 GLY A CA 1
ATOM 627 C C . GLY A 1 87 ? 5.495 8.429 3.697 1.00 85.25 87 GLY A C 1
ATOM 628 O O . GLY A 1 87 ? 4.401 8.704 3.209 1.00 85.25 87 GLY A O 1
ATOM 629 N N . SER A 1 88 ? 5.751 7.226 4.217 1.00 89.38 88 SER A N 1
ATOM 630 C CA . SER A 1 88 ? 4.763 6.146 4.293 1.00 89.38 88 SER A CA 1
ATOM 631 C C . SER A 1 88 ? 4.654 5.540 5.694 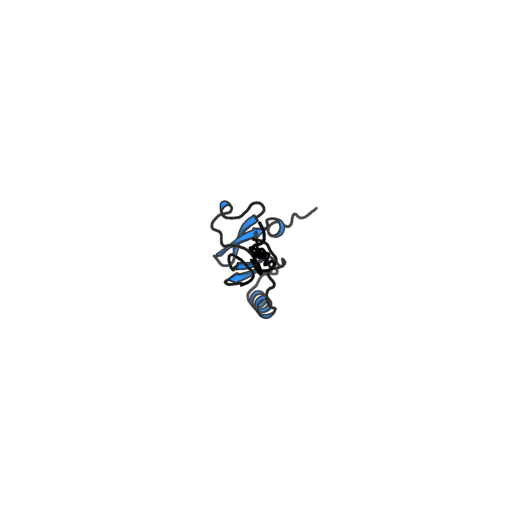1.00 89.38 88 SER A C 1
ATOM 633 O O . SER A 1 88 ? 5.516 5.738 6.551 1.00 89.38 88 SER A O 1
ATOM 635 N N . THR A 1 89 ? 3.548 4.844 5.941 1.00 91.50 89 THR A N 1
ATOM 636 C CA . THR A 1 89 ? 3.197 4.239 7.232 1.00 91.50 89 THR A CA 1
ATOM 637 C C . THR A 1 89 ? 2.821 2.780 7.014 1.00 91.50 89 THR A C 1
ATOM 639 O O . THR A 1 89 ? 2.259 2.438 5.975 1.00 91.50 89 THR A O 1
ATOM 642 N N . CYS A 1 90 ? 3.144 1.911 7.967 1.00 92.44 90 CYS A N 1
ATOM 643 C CA . CYS A 1 90 ? 2.795 0.501 7.898 1.00 92.44 90 CYS A CA 1
ATOM 644 C C . CYS A 1 90 ? 1.348 0.307 8.364 1.00 92.44 90 CYS A C 1
ATOM 646 O O . CYS A 1 90 ? 1.063 0.335 9.562 1.00 92.44 90 CYS A O 1
ATOM 648 N N . GLU A 1 91 ? 0.436 0.121 7.414 1.00 91.88 91 GLU A N 1
ATOM 649 C CA . GLU A 1 91 ? -0.993 -0.036 7.674 1.00 91.88 91 GLU A CA 1
ATOM 650 C C . GLU A 1 91 ? -1.413 -1.499 7.569 1.00 91.88 91 GLU A C 1
ATOM 652 O O . GLU A 1 91 ? -0.949 -2.239 6.704 1.00 91.88 91 GLU A O 1
ATOM 657 N N . THR A 1 92 ? -2.321 -1.920 8.449 1.00 88.69 92 THR A N 1
ATOM 658 C CA . THR A 1 92 ? -2.800 -3.308 8.506 1.00 88.69 92 THR A CA 1
ATOM 659 C C . THR A 1 92 ? -4.143 -3.460 7.790 1.00 88.69 92 THR A C 1
ATOM 661 O O . THR A 1 92 ? -5.075 -2.695 8.033 1.00 88.69 92 THR A O 1
ATOM 664 N N . TYR A 1 93 ? -4.266 -4.485 6.949 1.00 84.88 93 TYR A N 1
ATOM 665 C CA . TYR A 1 93 ? -5.488 -4.892 6.265 1.00 84.88 93 TYR A CA 1
ATOM 666 C C . TYR A 1 93 ? -5.588 -6.425 6.218 1.00 84.88 93 TYR A C 1
ATOM 668 O O . TYR A 1 93 ? -4.667 -7.088 5.749 1.00 84.88 93 TYR A O 1
ATOM 676 N N . LEU A 1 94 ? -6.706 -6.985 6.704 1.00 81.50 94 LEU A N 1
ATOM 677 C CA . LEU A 1 94 ? -6.972 -8.437 6.743 1.00 81.50 94 LEU A CA 1
ATOM 678 C C . LEU A 1 94 ? -5.799 -9.267 7.313 1.00 81.50 94 LEU A C 1
ATOM 680 O O . LEU A 1 94 ? -5.328 -10.206 6.677 1.00 81.50 94 LEU A O 1
ATOM 684 N N . ASP A 1 95 ? -5.306 -8.886 8.499 1.00 84.81 95 ASP A N 1
ATOM 685 C CA . ASP A 1 95 ? -4.170 -9.521 9.202 1.00 84.81 95 ASP A CA 1
ATOM 686 C C . ASP A 1 95 ? -2.806 -9.438 8.481 1.00 84.81 95 ASP A C 1
ATOM 688 O O . ASP A 1 95 ? -1.814 -10.000 8.949 1.00 84.81 95 ASP A O 1
ATOM 692 N N . LEU A 1 96 ? -2.726 -8.701 7.373 1.00 87.88 96 LEU A N 1
ATOM 693 C CA . LEU A 1 96 ? -1.493 -8.384 6.654 1.00 87.88 96 LEU A CA 1
ATOM 694 C C . LEU A 1 96 ? -1.164 -6.902 6.820 1.00 87.88 96 LEU A C 1
ATOM 696 O O . LEU A 1 96 ? -2.054 -6.103 7.094 1.00 87.88 96 LEU A O 1
ATOM 700 N N . ALA A 1 97 ? 0.097 -6.514 6.647 1.00 91.06 97 ALA A N 1
ATOM 701 C CA . ALA A 1 97 ? 0.508 -5.121 6.766 1.00 91.06 97 ALA A CA 1
ATOM 702 C C . ALA A 1 97 ? 1.357 -4.672 5.574 1.00 91.06 97 ALA A C 1
ATOM 704 O O . ALA A 1 97 ? 2.226 -5.410 5.103 1.00 91.06 97 ALA A O 1
ATOM 705 N N . PHE A 1 98 ? 1.071 -3.465 5.084 1.00 91.94 98 PHE A N 1
ATOM 706 C CA . PHE A 1 98 ? 1.639 -2.900 3.863 1.00 91.94 98 PHE A CA 1
ATOM 707 C C . PHE A 1 98 ? 2.022 -1.432 4.050 1.00 91.94 98 PHE A C 1
ATOM 709 O O . PHE A 1 98 ? 1.406 -0.710 4.836 1.00 91.94 98 PHE A O 1
ATOM 716 N N . CYS A 1 99 ? 3.028 -0.974 3.309 1.00 92.06 99 CYS A N 1
ATOM 717 C CA . CYS A 1 99 ? 3.440 0.426 3.340 1.00 92.06 99 CYS A CA 1
ATOM 718 C C . CYS A 1 99 ? 2.467 1.301 2.545 1.00 92.06 99 CYS A C 1
ATOM 720 O O . CYS A 1 99 ? 2.335 1.168 1.330 1.00 92.06 99 CYS A O 1
ATOM 722 N N . VAL A 1 100 ? 1.806 2.236 3.212 1.00 91.88 100 VAL A N 1
ATOM 723 C CA . VAL A 1 100 ? 0.839 3.143 2.592 1.00 91.88 100 VAL A CA 1
ATOM 724 C C . VAL A 1 100 ? 1.365 4.571 2.688 1.00 91.88 100 VAL A C 1
ATOM 726 O O . VAL A 1 100 ? 1.760 4.991 3.781 1.00 91.88 100 VAL A O 1
ATOM 729 N N . PRO A 1 101 ? 1.382 5.341 1.587 1.00 91.25 101 PRO A N 1
ATOM 730 C CA . PRO A 1 101 ? 1.705 6.762 1.621 1.00 91.25 101 PRO A CA 1
ATOM 731 C C . PRO A 1 101 ? 0.905 7.491 2.704 1.00 91.25 101 PRO A C 1
ATOM 733 O O . PRO A 1 101 ? -0.319 7.363 2.788 1.00 91.25 101 PRO A O 1
ATOM 736 N N . ALA A 1 102 ? 1.584 8.268 3.548 1.00 87.19 102 ALA A N 1
ATOM 737 C CA . ALA A 1 102 ? 0.958 8.941 4.688 1.00 87.19 102 ALA A CA 1
ATOM 738 C C . ALA A 1 102 ? -0.159 9.913 4.259 1.00 87.19 102 ALA A C 1
ATOM 740 O O . ALA A 1 102 ? -1.114 10.122 5.010 1.00 87.19 102 ALA A O 1
ATOM 741 N N . GLU A 1 103 ? -0.071 10.449 3.037 1.00 83.88 103 GLU A N 1
ATOM 742 C CA . GLU A 1 103 ? -1.097 11.290 2.409 1.00 83.88 103 GLU A CA 1
ATOM 743 C C . GLU A 1 103 ? -2.448 10.577 2.221 1.00 83.88 103 GLU A C 1
ATOM 745 O O . GLU A 1 103 ? -3.491 11.226 2.282 1.00 83.88 103 GLU A O 1
ATOM 750 N N . ILE A 1 104 ? -2.439 9.248 2.064 1.00 84.19 104 ILE A N 1
ATOM 751 C CA . ILE A 1 104 ? -3.644 8.421 1.903 1.00 84.19 104 ILE A CA 1
ATOM 752 C C . ILE A 1 104 ? -4.221 8.028 3.273 1.00 84.19 104 ILE A C 1
ATOM 754 O O . ILE A 1 104 ? -5.437 7.988 3.464 1.00 84.19 104 ILE A O 1
ATOM 758 N N . VAL A 1 105 ? -3.357 7.750 4.256 1.00 80.56 105 VAL A N 1
ATOM 759 C CA . VAL A 1 105 ? -3.767 7.284 5.597 1.00 80.56 105 VAL A CA 1
ATOM 760 C C . VAL A 1 105 ? -4.395 8.400 6.428 1.00 80.56 105 VAL A C 1
ATOM 762 O O . VAL A 1 105 ? -5.415 8.194 7.093 1.00 80.56 105 VAL A O 1
ATOM 765 N N . SER A 1 106 ? -3.783 9.581 6.406 1.00 69.12 106 SER A N 1
ATOM 766 C CA . SER A 1 106 ? -4.311 10.796 7.015 1.00 69.12 106 SER A CA 1
ATOM 767 C C . SER A 1 106 ? -4.538 11.808 5.905 1.00 69.12 106 SER A C 1
ATOM 769 O O . SER A 1 106 ? -3.665 12.655 5.687 1.00 69.12 106 SER A O 1
ATOM 771 N N . PRO A 1 107 ? -5.703 11.777 5.222 1.00 59.19 107 PRO A N 1
ATOM 772 C CA . PRO A 1 107 ? -6.115 12.925 4.443 1.00 59.19 107 PRO A CA 1
ATOM 773 C C . PRO A 1 107 ? -6.239 14.050 5.462 1.00 59.19 107 PRO A C 1
ATOM 775 O O . PRO A 1 107 ? -7.174 14.083 6.264 1.00 59.19 107 PRO A O 1
ATOM 778 N N . THR A 1 108 ? -5.219 14.903 5.531 1.00 49.53 108 THR A N 1
ATOM 779 C CA . THR A 1 108 ? -5.238 16.072 6.398 1.00 49.53 108 THR A CA 1
ATOM 780 C C . THR A 1 108 ? -6.494 16.813 5.998 1.00 49.53 108 THR A C 1
ATOM 782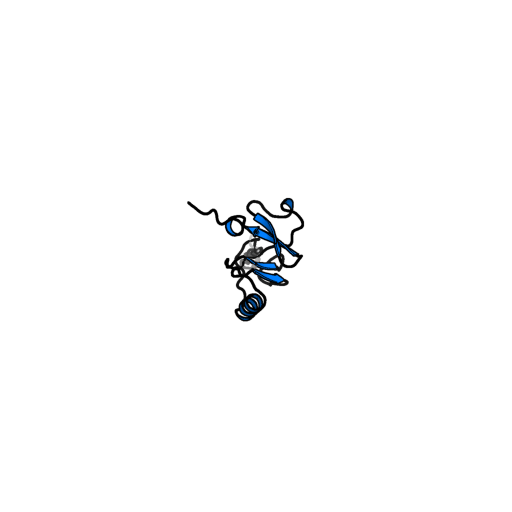 O O . THR A 1 108 ? -6.580 17.332 4.885 1.00 49.53 108 THR A O 1
ATOM 785 N N . ILE A 1 109 ? -7.506 16.780 6.865 1.00 49.00 109 ILE A N 1
ATOM 786 C CA . ILE A 1 109 ? -8.705 17.574 6.680 1.00 49.00 109 ILE A CA 1
ATOM 78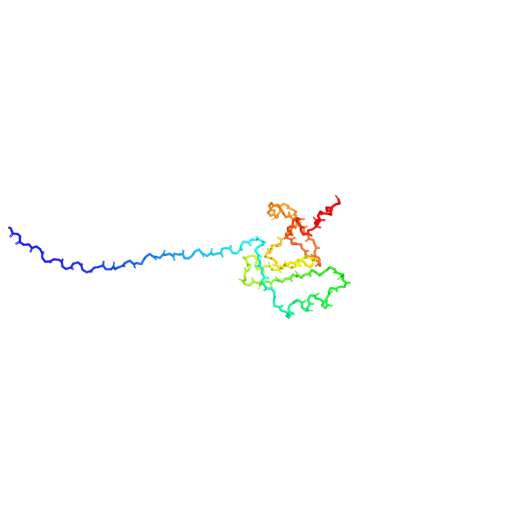7 C C . ILE A 1 109 ? -8.188 19.003 6.768 1.00 49.00 109 ILE A C 1
ATOM 789 O O . ILE A 1 109 ? -7.922 19.502 7.860 1.00 49.00 109 ILE A O 1
ATOM 793 N N . ALA A 1 110 ? -7.946 19.615 5.612 1.00 45.12 110 ALA A N 1
ATOM 794 C CA . ALA A 1 110 ? -7.742 21.041 5.502 1.00 45.12 110 ALA A CA 1
ATOM 795 C C . ALA A 1 110 ? -9.059 21.681 5.959 1.00 45.12 110 ALA A C 1
ATOM 797 O O . ALA A 1 110 ? -10.001 21.807 5.177 1.00 45.12 110 ALA A O 1
ATOM 798 N N . GLN A 1 111 ? -9.155 21.944 7.263 1.00 40.50 111 GLN A N 1
ATOM 799 C CA . GLN A 1 111 ? -10.153 22.829 7.858 1.00 40.50 111 GLN A CA 1
ATOM 800 C C . GLN A 1 111 ? -9.647 24.264 7.776 1.00 40.50 111 GLN A C 1
ATOM 802 O O . GLN A 1 111 ? -8.443 24.477 8.055 1.00 40.50 111 GLN A O 1
#